Protein AF-A0A4Q5J5L4-F1 (afdb_monomer)

pLDDT: mean 78.09, std 15.71, range [39.41, 92.75]

Foldseek 3Di:
DKWKWFAFPVGDIDIWAAPPPCPVVVVVQCVVCQDFDWDWGFTQDPVPSDTDIDIDGCVGTPDMDMDDPVPPDDDDDDDDDDD

Nearest PDB structures (foldseek):
  1y96-assembly2_D  TM=6.545E-01  e=3.329E-01  Homo sapiens
  7zs2-assembly1_A  TM=6.211E-01  e=4.237E-01  Candidatus Kuenenia
  9bks-assembly1_A  TM=2.746E-01  e=4.780E-01  Homo sapiens
  9bxa-assembly1_G  TM=3.961E-01  e=5.664E+00  Bacillus sp. (in: firmicutes)

Sequence (83 aa):
MSYLLLYGVGGWSQRWQIPEGQDDLVHTEIARLGQEGIGRLSVIDSQTDAVATLVIAWQSVAAAVVIDSAGAGVGDSATGQYA

Solvent-accessible surface area (backbone atoms only — not comparable to full-atom values): 5193 Å² total; per-residue (Å²): 99,36,32,42,36,42,32,30,72,86,76,49,74,49,78,35,35,44,49,90,92,43,5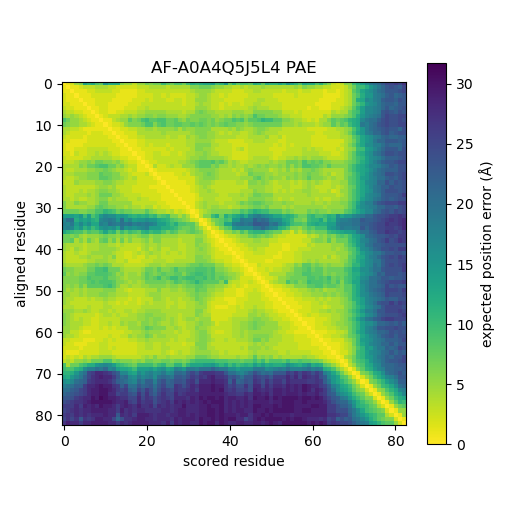9,69,56,52,53,48,49,56,67,68,40,77,75,70,50,75,47,80,42,72,25,32,39,90,89,72,78,38,85,40,78,49,75,42,57,40,83,52,45,67,46,76,47,78,47,60,62,78,60,89,73,74,88,80,89,78,93,76,87,80,131

Mean predicted aligned error: 9.64 Å

Organism: NCBI:txid715784

Structure (mmCIF, N/CA/C/O backbone):
data_AF-A0A4Q5J5L4-F1
#
_entry.id   AF-A0A4Q5J5L4-F1
#
loop_
_atom_site.group_PDB
_atom_site.id
_atom_site.type_symbol
_atom_site.label_atom_id
_atom_site.label_alt_id
_atom_site.label_comp_id
_atom_site.label_asym_id
_atom_site.label_entity_id
_atom_site.label_seq_id
_atom_site.pdbx_PDB_ins_code
_atom_site.Cartn_x
_atom_site.Cartn_y
_atom_site.Cartn_z
_atom_site.occupancy
_atom_site.B_iso_or_equiv
_atom_site.auth_seq_id
_atom_site.au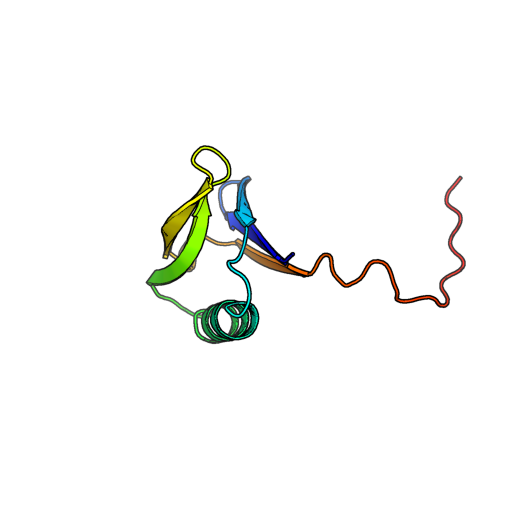th_comp_id
_atom_site.auth_asym_id
_atom_site.auth_atom_id
_atom_site.pdbx_PDB_model_num
ATOM 1 N N . MET A 1 1 ? -2.642 -1.956 14.892 1.00 80.19 1 MET A N 1
ATOM 2 C CA . MET A 1 1 ? -2.806 -0.951 13.811 1.00 80.19 1 MET A CA 1
ATOM 3 C C . MET A 1 1 ? -1.745 -1.206 12.757 1.00 80.19 1 MET A C 1
ATOM 5 O O . MET A 1 1 ? -0.576 -1.292 13.108 1.00 80.19 1 MET A O 1
ATOM 9 N N . SER A 1 2 ? -2.091 -1.287 11.485 1.00 86.81 2 SER A N 1
ATOM 10 C CA . SER A 1 2 ? -1.091 -1.620 10.468 1.00 86.81 2 SER A CA 1
ATOM 11 C C . SER A 1 2 ? -0.801 -0.442 9.558 1.00 86.81 2 SER A C 1
ATOM 13 O O . SER A 1 2 ? -1.652 0.422 9.335 1.00 86.81 2 SER A O 1
ATOM 15 N N . TYR A 1 3 ? 0.423 -0.389 9.049 1.00 89.75 3 TYR A N 1
ATOM 16 C CA . TYR A 1 3 ? 0.888 0.664 8.160 1.00 89.75 3 TYR A CA 1
ATOM 17 C C . TYR A 1 3 ? 1.504 0.070 6.904 1.00 89.75 3 TYR A C 1
ATOM 19 O O . TYR A 1 3 ? 2.326 -0.837 6.978 1.00 89.75 3 TYR A O 1
ATOM 27 N N . LEU A 1 4 ? 1.151 0.644 5.760 1.00 89.69 4 LEU A N 1
ATOM 28 C CA . LEU A 1 4 ? 1.800 0.415 4.482 1.00 89.69 4 LEU A CA 1
ATOM 29 C C . LEU A 1 4 ? 2.831 1.519 4.239 1.00 89.69 4 LEU A C 1
ATOM 31 O O . LEU A 1 4 ? 2.496 2.704 4.188 1.00 89.69 4 LEU A O 1
ATOM 35 N N . LEU A 1 5 ? 4.083 1.121 4.060 1.00 90.94 5 LEU A N 1
ATOM 36 C CA . LEU A 1 5 ? 5.181 1.973 3.629 1.00 90.94 5 LEU A CA 1
ATOM 37 C C . LEU A 1 5 ? 5.513 1.658 2.177 1.00 90.94 5 LEU A C 1
ATOM 39 O O . LEU A 1 5 ? 5.781 0.509 1.826 1.00 90.94 5 LEU A O 1
ATOM 43 N N . LEU A 1 6 ? 5.513 2.690 1.343 1.00 90.50 6 LEU A N 1
ATOM 44 C CA . LEU A 1 6 ? 5.886 2.609 -0.063 1.00 90.50 6 LEU A CA 1
ATOM 45 C C . LEU A 1 6 ? 7.141 3.436 -0.295 1.00 90.50 6 LEU A C 1
ATOM 47 O O . LEU A 1 6 ? 7.197 4.603 0.095 1.00 90.50 6 LEU A O 1
ATOM 51 N N . TYR A 1 7 ? 8.116 2.836 -0.962 1.00 90.69 7 TYR A N 1
ATOM 52 C CA . TYR A 1 7 ? 9.356 3.476 -1.374 1.00 90.69 7 TYR A CA 1
ATOM 53 C C . TYR A 1 7 ? 9.423 3.487 -2.889 1.00 90.69 7 TYR A C 1
ATOM 55 O O . TYR A 1 7 ? 9.295 2.448 -3.534 1.00 90.69 7 TYR A O 1
ATOM 63 N N . GLY A 1 8 ? 9.620 4.666 -3.458 1.00 91.25 8 GLY A N 1
ATOM 64 C CA . GLY A 1 8 ? 9.669 4.871 -4.892 1.00 91.25 8 GLY A CA 1
ATOM 65 C C . GLY A 1 8 ? 11.0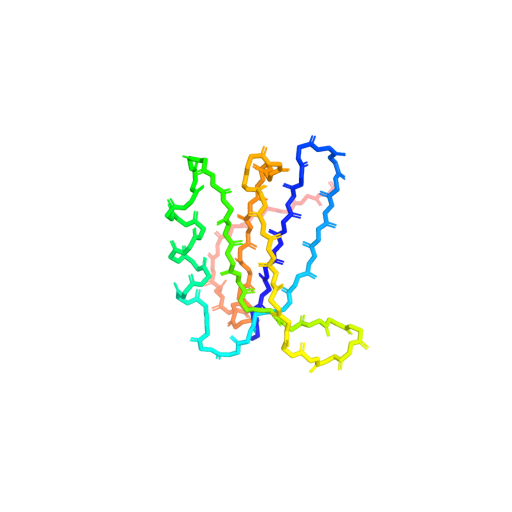60 4.749 -5.488 1.00 91.25 8 GLY A C 1
ATOM 66 O O . GLY A 1 8 ? 12.051 5.110 -4.857 1.00 91.25 8 GLY A O 1
ATOM 67 N N . VAL A 1 9 ? 11.123 4.376 -6.766 1.00 86.44 9 VAL A N 1
ATOM 6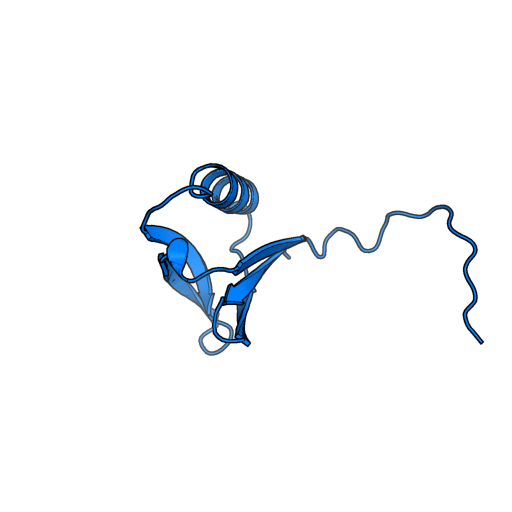8 C CA . VAL A 1 9 ? 12.374 4.362 -7.554 1.00 86.44 9 VAL A CA 1
ATOM 69 C C . VAL A 1 9 ? 13.004 5.766 -7.653 1.00 86.44 9 VAL A C 1
ATOM 71 O O . VAL A 1 9 ? 14.214 5.902 -7.789 1.00 86.44 9 VAL A O 1
ATOM 74 N N . GLY A 1 10 ? 12.196 6.825 -7.518 1.00 87.00 10 GLY A N 1
ATOM 75 C CA . GLY A 1 10 ? 12.633 8.228 -7.513 1.00 87.00 10 GLY A CA 1
ATOM 76 C C . GLY A 1 10 ? 12.992 8.807 -6.137 1.00 87.00 10 GLY A C 1
ATOM 77 O O . GLY A 1 10 ? 13.046 10.026 -6.006 1.00 87.00 10 GLY A O 1
ATOM 78 N N . GLY A 1 11 ? 13.170 7.976 -5.104 1.00 89.06 11 GLY A N 1
ATOM 79 C CA . GLY A 1 11 ? 13.559 8.432 -3.761 1.00 89.06 11 GLY A CA 1
ATOM 80 C C . GLY A 1 11 ? 12.427 9.040 -2.925 1.00 89.06 11 GLY A C 1
ATOM 81 O O . GLY A 1 11 ? 12.690 9.634 -1.882 1.00 89.06 11 GLY A O 1
ATOM 82 N N . TRP A 1 12 ? 11.172 8.894 -3.355 1.00 91.75 12 TRP A N 1
ATOM 83 C CA . TRP A 1 12 ? 10.014 9.272 -2.546 1.00 91.75 12 TRP A CA 1
ATOM 84 C C . TRP A 1 12 ? 9.647 8.158 -1.562 1.00 91.75 12 TRP A C 1
ATOM 86 O O . TRP A 1 12 ? 9.878 6.976 -1.824 1.00 91.75 12 TRP A O 1
ATOM 96 N N . SER A 1 13 ? 9.037 8.532 -0.440 1.00 92.75 13 SER A N 1
ATOM 97 C CA . SER A 1 13 ? 8.438 7.595 0.505 1.00 92.75 13 SER A CA 1
ATOM 98 C C . SER A 1 13 ? 7.039 8.057 0.899 1.00 92.75 13 SER A C 1
ATOM 100 O O . SER A 1 13 ? 6.766 9.255 0.991 1.00 92.75 13 SER A O 1
ATOM 102 N N . GLN A 1 14 ? 6.132 7.106 1.096 1.00 90.25 14 GLN A N 1
ATOM 103 C CA . GLN A 1 14 ? 4.794 7.367 1.614 1.00 90.25 14 GLN A CA 1
ATOM 104 C C . GLN A 1 14 ? 4.436 6.363 2.698 1.00 90.25 14 GLN A C 1
ATOM 106 O O . GLN A 1 14 ? 4.818 5.195 2.630 1.00 90.25 14 GLN A O 1
ATOM 111 N N . ARG A 1 15 ? 3.681 6.834 3.689 1.00 91.12 15 ARG A N 1
ATOM 112 C CA . ARG A 1 15 ? 3.143 6.026 4.777 1.00 91.12 15 ARG A CA 1
ATOM 113 C C . ARG A 1 15 ? 1.633 6.172 4.784 1.00 91.12 15 ARG A C 1
ATOM 115 O O . ARG A 1 15 ? 1.123 7.282 4.891 1.00 91.12 15 ARG A O 1
ATOM 122 N N . TRP A 1 16 ? 0.955 5.040 4.746 1.00 91.25 16 TRP A N 1
ATOM 123 C CA . TRP A 1 16 ? -0.494 4.946 4.771 1.00 91.25 16 TRP A CA 1
ATOM 124 C C . TRP A 1 16 ? -0.919 4.024 5.897 1.00 91.25 16 TRP A C 1
ATOM 126 O O . TRP A 1 16 ? -0.260 3.019 6.160 1.00 91.25 16 TRP A O 1
ATOM 136 N N . GLN A 1 17 ? -1.999 4.363 6.586 1.00 91.00 17 GLN A N 1
ATOM 137 C CA . GLN A 1 17 ? -2.574 3.462 7.573 1.00 91.00 17 GLN A CA 1
ATOM 138 C C . GLN A 1 17 ? -3.516 2.485 6.870 1.00 91.00 17 GLN A C 1
ATOM 140 O O . GLN A 1 17 ? -4.231 2.858 5.942 1.00 91.00 17 GLN A O 1
ATOM 145 N N . ILE A 1 18 ? -3.487 1.226 7.286 1.00 89.25 18 ILE A N 1
ATOM 146 C CA . ILE A 1 18 ? -4.340 0.176 6.734 1.00 89.25 18 ILE A CA 1
ATOM 147 C C . ILE A 1 18 ? -5.606 0.100 7.603 1.00 89.25 18 ILE A C 1
ATOM 149 O O . ILE A 1 18 ? -5.485 0.087 8.834 1.00 89.25 18 ILE A O 1
ATOM 153 N N . PRO A 1 19 ? -6.813 0.088 7.005 1.00 88.31 19 PRO A N 1
ATOM 154 C CA . PRO A 1 19 ? -8.046 -0.146 7.744 1.00 88.31 19 PRO A CA 1
ATOM 155 C C . PRO A 1 19 ? -8.014 -1.514 8.430 1.00 88.31 19 PRO A C 1
ATOM 157 O O . PRO A 1 19 ? -7.510 -2.480 7.859 1.00 88.31 19 PRO A O 1
ATOM 160 N N . GLU A 1 20 ? -8.584 -1.614 9.629 1.00 85.50 20 GLU A N 1
ATOM 161 C CA . GLU A 1 20 ? -8.639 -2.890 10.347 1.00 85.50 20 GLU A CA 1
ATOM 162 C C . GLU A 1 20 ? -9.318 -3.984 9.508 1.00 85.50 20 GLU A C 1
ATOM 164 O O . GLU A 1 20 ? -10.358 -3.756 8.884 1.00 85.50 20 GLU A O 1
ATOM 169 N N . GLY A 1 21 ? -8.717 -5.178 9.485 1.00 82.88 21 GLY A N 1
ATOM 170 C CA . GLY A 1 21 ? -9.238 -6.333 8.749 1.00 82.88 21 GLY A CA 1
ATOM 171 C C . GLY A 1 21 ? -8.939 -6.324 7.247 1.00 82.88 21 GLY A C 1
ATOM 172 O O . GLY A 1 21 ? -9.402 -7.217 6.539 1.00 82.88 21 GLY A O 1
ATOM 173 N N . GLN A 1 22 ? -8.173 -5.348 6.745 1.00 83.81 22 GLN A N 1
ATOM 174 C CA . GLN A 1 22 ? -7.716 -5.302 5.348 1.00 83.81 22 GLN A CA 1
ATOM 175 C C . GLN A 1 22 ? -6.241 -5.677 5.165 1.00 83.81 22 GLN A C 1
ATOM 177 O O . GLN A 1 22 ? -5.727 -5.622 4.048 1.00 83.81 22 GLN A O 1
ATOM 182 N N . ASP 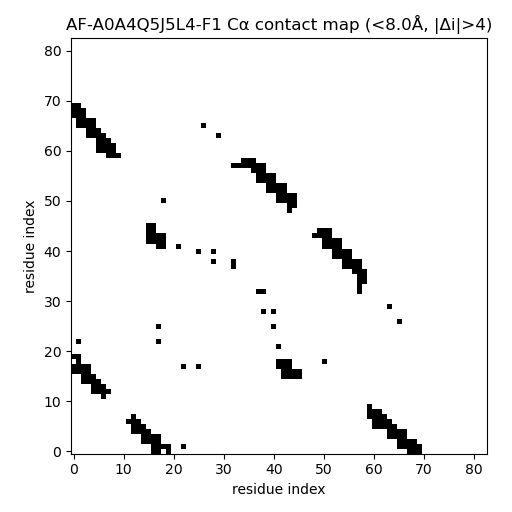A 1 23 ? -5.567 -6.105 6.227 1.00 82.19 23 ASP A N 1
ATOM 183 C CA . ASP A 1 23 ? -4.168 -6.531 6.213 1.00 82.19 23 ASP A CA 1
ATOM 184 C C . ASP A 1 23 ? -3.915 -7.630 5.174 1.00 82.19 23 ASP A C 1
ATOM 186 O O . ASP A 1 23 ? -3.092 -7.457 4.274 1.00 82.19 23 ASP A O 1
ATOM 190 N N . ASP A 1 24 ? -4.695 -8.712 5.219 1.00 81.62 24 ASP A N 1
ATOM 191 C CA . ASP A 1 24 ? -4.565 -9.844 4.293 1.00 81.62 24 ASP A CA 1
ATOM 192 C C . ASP A 1 24 ? -4.773 -9.433 2.830 1.00 81.62 24 ASP A C 1
ATOM 194 O O . ASP A 1 24 ? -4.109 -9.953 1.928 1.00 81.62 24 ASP A O 1
ATOM 198 N N . LEU A 1 25 ? -5.664 -8.469 2.578 1.00 82.88 25 LEU A N 1
ATOM 199 C CA . LEU A 1 25 ? -5.919 -7.943 1.237 1.00 82.88 25 LEU A CA 1
ATOM 200 C C . LEU A 1 25 ? -4.739 -7.114 0.734 1.00 82.88 25 LEU A C 1
ATOM 202 O O . LEU A 1 25 ? -4.308 -7.302 -0.403 1.00 82.88 25 LEU A O 1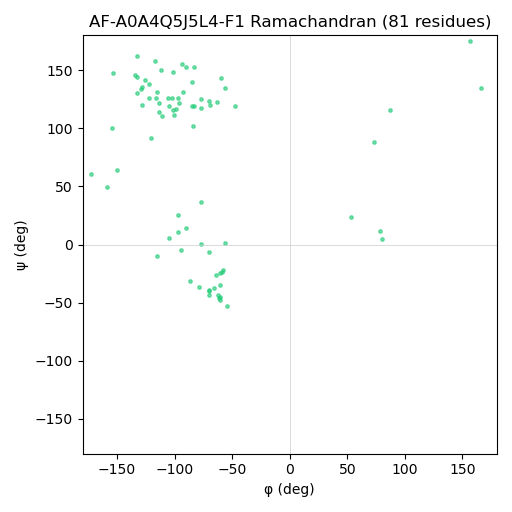
ATOM 206 N N . VAL A 1 26 ? -4.171 -6.252 1.581 1.00 84.56 26 VAL A N 1
ATOM 207 C CA . VAL A 1 26 ? -2.964 -5.481 1.253 1.00 84.56 26 VAL A CA 1
ATOM 208 C C . VAL A 1 26 ? -1.788 -6.420 0.981 1.00 84.56 26 VAL A C 1
ATOM 210 O O . VAL A 1 26 ? -1.103 -6.263 -0.029 1.00 84.56 26 VAL A O 1
ATOM 213 N N . HIS A 1 27 ? -1.583 -7.432 1.826 1.00 82.38 27 HIS A N 1
ATOM 214 C CA . HIS A 1 27 ? -0.542 -8.444 1.641 1.00 82.38 27 HIS A CA 1
ATOM 215 C C . HIS A 1 27 ? -0.718 -9.229 0.337 1.00 82.38 27 HIS A C 1
ATOM 217 O O . HIS A 1 27 ? 0.244 -9.403 -0.415 1.00 82.38 27 HIS A O 1
ATOM 223 N N . THR A 1 28 ? -1.945 -9.663 0.042 1.00 82.56 28 THR A N 1
ATOM 224 C CA . THR A 1 28 ? -2.272 -10.386 -1.194 1.00 82.56 28 THR A CA 1
ATOM 225 C C . THR A 1 28 ? -2.009 -9.526 -2.422 1.00 82.56 28 THR A C 1
ATOM 227 O O . THR A 1 28 ? -1.427 -10.001 -3.392 1.00 82.56 28 THR A O 1
ATOM 230 N N . GLU A 1 29 ? -2.400 -8.255 -2.389 1.00 80.69 29 GLU A N 1
ATOM 231 C CA . GLU A 1 29 ? -2.253 -7.347 -3.523 1.00 80.69 29 GLU A CA 1
ATOM 232 C C . GLU A 1 29 ? -0.781 -6.979 -3.777 1.00 80.69 29 GLU A C 1
ATOM 234 O O . GLU A 1 29 ? -0.345 -6.970 -4.929 1.00 80.69 29 GLU A O 1
ATOM 239 N N . ILE A 1 30 ? 0.019 -6.773 -2.720 1.00 81.00 30 ILE A N 1
ATOM 240 C CA . ILE A 1 30 ? 1.479 -6.592 -2.828 1.00 81.00 30 ILE A CA 1
ATOM 241 C C . ILE A 1 30 ? 2.131 -7.836 -3.443 1.00 81.00 30 ILE A C 1
ATOM 243 O O . ILE A 1 30 ? 2.934 -7.719 -4.367 1.00 81.00 30 ILE A O 1
ATOM 247 N N . ALA A 1 31 ? 1.778 -9.030 -2.956 1.00 78.31 31 ALA A N 1
ATOM 248 C CA . ALA A 1 31 ? 2.331 -10.284 -3.464 1.00 78.31 31 ALA A CA 1
ATOM 249 C C . ALA A 1 31 ? 1.919 -10.550 -4.921 1.00 78.31 31 ALA A C 1
ATOM 251 O O . ALA A 1 31 ? 2.717 -11.041 -5.718 1.00 78.31 31 ALA A O 1
ATOM 252 N N . ARG A 1 32 ? 0.681 -10.200 -5.280 1.00 73.56 32 ARG A N 1
ATOM 253 C CA . ARG A 1 32 ? 0.121 -10.381 -6.621 1.00 73.56 32 ARG A CA 1
ATOM 254 C C . ARG A 1 32 ? 0.753 -9.453 -7.653 1.00 73.56 32 ARG A C 1
ATOM 256 O O . ARG A 1 32 ? 0.955 -9.872 -8.788 1.00 73.56 32 ARG A O 1
ATOM 263 N N . LEU A 1 33 ? 1.012 -8.197 -7.295 1.00 68.06 33 LEU A N 1
ATOM 264 C CA . LEU A 1 33 ? 1.380 -7.146 -8.251 1.00 68.06 33 LEU A CA 1
ATOM 265 C C . LEU A 1 33 ? 2.882 -6.900 -8.372 1.00 68.06 33 LEU A C 1
ATOM 267 O O . LEU A 1 33 ? 3.291 -5.959 -9.051 1.00 68.06 33 LEU A O 1
ATOM 271 N N . GLY A 1 34 ? 3.708 -7.776 -7.796 1.00 58.12 34 GLY A N 1
ATOM 272 C CA . GLY A 1 34 ? 5.168 -7.708 -7.874 1.00 58.12 34 GLY A CA 1
ATOM 273 C C . GLY A 1 34 ? 5.775 -7.697 -9.288 1.00 58.12 34 GLY A C 1
ATOM 274 O O . GLY A 1 34 ? 6.998 -7.695 -9.390 1.00 58.12 34 GLY A O 1
ATOM 275 N N . GLN A 1 35 ? 4.980 -7.714 -10.369 1.00 60.50 35 GLN A N 1
ATOM 276 C CA . GLN A 1 35 ? 5.449 -7.818 -11.756 1.00 60.50 35 GLN A CA 1
ATOM 277 C C . GLN A 1 35 ? 4.526 -7.117 -12.776 1.00 60.50 35 GLN A C 1
ATOM 279 O O . GLN A 1 35 ? 4.011 -7.759 -13.674 1.00 60.50 35 GLN A O 1
ATOM 284 N N . GLU A 1 36 ? 4.385 -5.791 -12.694 1.00 62.75 36 GLU A N 1
ATOM 285 C CA . GLU A 1 36 ? 3.678 -4.926 -13.670 1.00 62.75 36 GLU A CA 1
ATOM 286 C C . GLU A 1 36 ? 2.161 -4.777 -13.436 1.00 62.75 36 GLU A C 1
ATOM 288 O O . GLU A 1 36 ? 1.368 -5.710 -13.539 1.00 62.75 36 GLU A O 1
ATOM 293 N N . GLY A 1 37 ? 1.732 -3.546 -13.133 1.00 76.75 37 GLY A N 1
ATOM 294 C CA . GLY A 1 37 ? 0.315 -3.210 -13.014 1.00 76.75 37 GLY A CA 1
ATOM 295 C C . GLY A 1 37 ? 0.018 -1.990 -12.147 1.00 76.75 37 GLY A C 1
ATOM 296 O O . GLY A 1 37 ? 0.900 -1.399 -11.517 1.00 76.75 37 GLY A O 1
ATOM 297 N N . ILE A 1 38 ? -1.265 -1.629 -12.118 1.00 84.62 38 ILE A N 1
ATOM 298 C CA . ILE A 1 38 ? -1.825 -0.633 -11.203 1.00 84.62 38 ILE A CA 1
ATOM 299 C C . ILE A 1 38 ? -2.608 -1.380 -10.119 1.00 84.62 38 ILE A C 1
ATOM 301 O O . ILE A 1 38 ? -3.576 -2.067 -10.439 1.00 84.62 38 ILE A O 1
ATOM 305 N N . GLY A 1 39 ? -2.209 -1.236 -8.856 1.00 84.62 39 GLY A N 1
ATOM 306 C CA . GLY A 1 39 ? -2.946 -1.757 -7.701 1.00 84.62 39 GLY A CA 1
ATOM 307 C C . GLY A 1 39 ? -3.884 -0.726 -7.102 1.00 84.62 39 GLY A C 1
ATOM 308 O O . GLY A 1 39 ? -3.670 0.482 -7.243 1.00 84.62 39 GLY A O 1
ATOM 309 N N . ARG A 1 40 ? -4.924 -1.203 -6.419 1.00 88.00 40 ARG A N 1
ATOM 310 C CA . ARG A 1 40 ? -5.854 -0.352 -5.669 1.00 88.00 40 ARG A CA 1
ATOM 311 C C . ARG A 1 40 ? -5.977 -0.880 -4.253 1.00 88.00 40 ARG A C 1
ATOM 313 O O . ARG A 1 40 ? -6.412 -2.007 -4.059 1.00 88.00 40 ARG A O 1
ATOM 320 N N . LEU A 1 41 ? -5.625 -0.051 -3.280 1.00 88.50 41 LEU A N 1
ATOM 321 C CA . LEU A 1 41 ? -5.668 -0.405 -1.866 1.00 88.50 41 LEU A CA 1
ATOM 322 C C . LEU A 1 41 ? -6.557 0.566 -1.104 1.00 88.50 41 LEU A C 1
ATOM 324 O O . LEU A 1 41 ? -6.494 1.775 -1.319 1.00 88.50 41 LEU A O 1
ATOM 328 N N . SER A 1 42 ? -7.368 0.044 -0.191 1.00 88.69 42 SER A N 1
ATOM 329 C CA . SER A 1 42 ? -8.040 0.878 0.798 1.00 88.69 42 SER A CA 1
ATOM 330 C C . SER A 1 42 ? -7.044 1.264 1.885 1.00 88.69 42 SER A C 1
ATOM 332 O O . SER A 1 42 ? -6.415 0.401 2.493 1.00 88.69 42 SER A O 1
ATOM 334 N N . VAL A 1 43 ? -6.908 2.560 2.128 1.00 89.94 43 VAL A N 1
ATOM 335 C CA . VAL A 1 43 ? -6.032 3.133 3.153 1.00 89.94 43 VAL A CA 1
ATOM 336 C C . VAL A 1 43 ? -6.797 4.175 3.959 1.00 89.94 43 VAL A C 1
ATOM 338 O O . VAL A 1 43 ? -7.827 4.668 3.511 1.00 89.94 43 VAL A O 1
ATOM 341 N N . ILE A 1 44 ? -6.298 4.527 5.135 1.00 89.50 44 ILE A N 1
ATOM 342 C CA . ILE A 1 44 ? -6.759 5.686 5.896 1.00 89.50 44 ILE A CA 1
ATOM 343 C C . ILE A 1 44 ? -5.800 6.841 5.607 1.00 89.50 44 ILE A C 1
ATOM 345 O O . ILE A 1 44 ? -4.577 6.704 5.740 1.00 89.50 44 ILE A O 1
ATOM 349 N N . ASP A 1 45 ? -6.357 7.969 5.178 1.00 84.62 45 ASP A N 1
ATOM 350 C CA . ASP A 1 45 ? -5.611 9.208 5.003 1.00 84.62 45 ASP A CA 1
ATOM 351 C C . ASP A 1 45 ? -5.360 9.862 6.366 1.00 84.62 45 ASP A C 1
ATOM 353 O O . ASP A 1 45 ? -6.281 10.280 7.062 1.00 84.62 45 ASP A O 1
ATOM 357 N N . SER A 1 46 ? -4.082 9.995 6.719 1.00 79.31 46 SER A N 1
ATOM 358 C CA . SER A 1 46 ? -3.632 10.610 7.972 1.00 79.31 46 SER A CA 1
ATOM 359 C C . SER A 1 46 ? -4.098 12.055 8.204 1.00 79.31 46 SER A C 1
ATOM 361 O O . SER A 1 46 ? -4.085 12.509 9.343 1.00 79.31 46 SER A O 1
ATOM 363 N N . GLN A 1 47 ? -4.458 12.799 7.154 1.00 82.88 47 GLN A N 1
ATOM 364 C CA . GLN A 1 47 ? -4.885 14.198 7.273 1.00 82.88 47 GLN A CA 1
ATOM 365 C C . GLN A 1 47 ? -6.380 14.332 7.556 1.00 82.88 47 GLN A C 1
ATOM 367 O O . GLN A 1 47 ? -6.807 15.290 8.196 1.00 82.88 47 GLN A O 1
ATOM 372 N N . THR A 1 48 ? -7.174 13.396 7.041 1.00 85.06 48 THR A N 1
ATOM 373 C CA . THR A 1 48 ? -8.638 13.485 7.045 1.00 85.06 48 THR A CA 1
ATOM 374 C C . THR A 1 48 ? -9.303 12.405 7.891 1.00 85.06 48 THR A C 1
ATOM 376 O O . THR A 1 48 ? -10.507 12.488 8.117 1.00 85.06 48 THR A O 1
ATOM 379 N N . ASP A 1 49 ? -8.536 11.412 8.353 1.00 83.94 49 ASP A N 1
ATOM 380 C CA . ASP A 1 49 ? -9.011 10.205 9.044 1.00 83.94 49 ASP A CA 1
ATOM 381 C C . ASP A 1 49 ? -10.104 9.455 8.257 1.00 83.94 49 ASP A C 1
ATOM 383 O O . ASP A 1 49 ? -10.930 8.720 8.796 1.00 83.94 49 ASP A O 1
ATOM 387 N N . ALA A 1 50 ? -10.127 9.660 6.937 1.00 87.00 50 ALA A N 1
ATOM 388 C CA . ALA A 1 50 ? -11.103 9.079 6.036 1.00 87.00 50 ALA A CA 1
ATOM 389 C C . ALA A 1 50 ? -10.508 7.886 5.287 1.00 87.00 50 ALA A C 1
ATOM 391 O O . ALA A 1 50 ? -9.320 7.854 4.948 1.00 87.00 50 ALA A O 1
ATOM 392 N N . VAL A 1 51 ? -11.367 6.917 4.970 1.00 87.50 51 VAL A N 1
ATOM 393 C CA . VAL A 1 51 ? -11.002 5.818 4.075 1.00 87.50 51 VAL A CA 1
ATOM 394 C C . VAL A 1 51 ? -10.844 6.369 2.659 1.00 87.50 51 VAL A C 1
ATOM 396 O O . VAL A 1 51 ? -11.788 6.890 2.065 1.00 87.50 51 VAL A O 1
ATOM 399 N N . ALA A 1 52 ? -9.646 6.217 2.110 1.00 88.38 52 ALA A N 1
ATOM 400 C CA . ALA A 1 52 ? -9.273 6.600 0.762 1.00 88.38 52 ALA A CA 1
ATOM 401 C C . ALA A 1 52 ? -8.865 5.370 -0.060 1.00 88.38 52 ALA A C 1
ATOM 403 O O . ALA A 1 52 ? -8.483 4.324 0.467 1.00 88.38 52 ALA A O 1
ATOM 404 N N . THR A 1 53 ? -8.942 5.498 -1.385 1.00 89.25 53 THR A N 1
ATOM 405 C CA . THR A 1 53 ? -8.407 4.489 -2.308 1.00 89.25 53 THR A CA 1
ATOM 406 C C . THR A 1 53 ? -7.059 4.957 -2.829 1.00 89.25 53 THR A C 1
ATOM 408 O O . THR A 1 53 ? -6.981 5.911 -3.603 1.00 89.25 53 THR A O 1
ATOM 411 N N . LEU A 1 54 ? -6.000 4.266 -2.427 1.00 87.69 54 LEU A N 1
ATOM 412 C CA . LEU A 1 54 ? -4.659 4.471 -2.938 1.00 87.69 54 LEU A CA 1
ATOM 413 C C . LEU A 1 54 ? -4.487 3.696 -4.245 1.00 87.69 54 LEU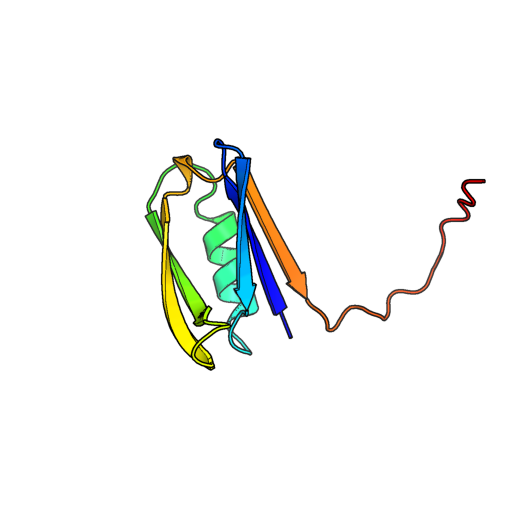 A C 1
ATOM 415 O O . LEU A 1 54 ? -4.606 2.472 -4.276 1.00 87.69 54 LEU A O 1
ATOM 419 N N . VAL A 1 55 ? -4.201 4.419 -5.324 1.00 87.50 55 VAL A N 1
ATOM 420 C CA . VAL A 1 55 ? -3.914 3.840 -6.640 1.00 87.50 55 VAL A CA 1
ATOM 421 C C . VAL A 1 55 ? -2.404 3.848 -6.849 1.00 87.50 55 VAL A C 1
ATOM 423 O O . VAL A 1 55 ? -1.791 4.913 -6.896 1.00 87.50 55 VAL A O 1
ATOM 426 N N . ILE A 1 56 ? -1.801 2.666 -6.960 1.00 85.94 56 ILE A N 1
ATOM 427 C CA . ILE A 1 56 ? -0.345 2.488 -6.983 1.00 85.94 56 ILE A CA 1
ATOM 428 C C . ILE A 1 56 ? 0.079 1.973 -8.351 1.00 85.94 56 ILE A C 1
ATOM 430 O O . ILE A 1 56 ? -0.343 0.898 -8.762 1.00 85.94 56 ILE A O 1
ATOM 434 N N . ALA A 1 57 ? 0.959 2.702 -9.036 1.00 87.50 57 ALA A N 1
ATOM 435 C CA . ALA A 1 57 ? 1.684 2.171 -10.185 1.00 87.50 57 ALA A CA 1
ATOM 436 C C . ALA A 1 57 ? 2.918 1.404 -9.686 1.00 87.50 57 ALA A C 1
ATOM 438 O O . ALA A 1 57 ? 3.920 2.020 -9.318 1.00 87.50 57 ALA A O 1
ATOM 439 N N . TRP A 1 58 ? 2.857 0.071 -9.661 1.00 85.31 58 TRP A N 1
ATOM 440 C CA . TRP A 1 58 ? 3.891 -0.762 -9.027 1.00 85.31 58 TRP A CA 1
ATOM 441 C C . TRP A 1 58 ? 5.259 -0.661 -9.696 1.00 85.31 58 TRP A C 1
ATOM 443 O O . TRP A 1 58 ? 6.273 -0.758 -9.021 1.00 85.31 58 TRP A O 1
ATOM 453 N N . GLN A 1 59 ? 5.300 -0.333 -10.989 1.00 85.69 59 GLN A N 1
ATOM 454 C CA . GLN A 1 59 ? 6.544 -0.028 -11.708 1.00 85.69 59 GLN A CA 1
ATOM 455 C C . GLN A 1 59 ? 7.335 1.155 -11.116 1.00 85.69 59 GLN A C 1
ATOM 457 O O . GLN A 1 59 ? 8.537 1.269 -11.336 1.00 85.69 59 GLN A O 1
ATOM 462 N N . SER A 1 60 ? 6.666 2.055 -10.389 1.00 86.75 60 SER A N 1
ATOM 463 C CA . SER A 1 60 ? 7.287 3.218 -9.745 1.00 86.75 60 SER A CA 1
ATOM 464 C C . SER A 1 60 ? 7.666 2.947 -8.287 1.00 86.75 60 SER A C 1
ATOM 466 O O . SER A 1 60 ? 8.268 3.816 -7.650 1.00 86.75 60 SER A O 1
ATOM 468 N N . VAL A 1 61 ? 7.315 1.771 -7.756 1.00 86.06 61 VAL A N 1
ATOM 469 C CA . VAL A 1 61 ? 7.578 1.337 -6.383 1.00 86.06 61 VAL A CA 1
ATOM 470 C C . VAL A 1 61 ? 8.815 0.444 -6.382 1.00 86.06 61 VAL A C 1
ATOM 472 O O . VAL A 1 61 ? 8.829 -0.623 -6.980 1.00 86.06 61 VAL A O 1
ATOM 475 N N . ALA A 1 62 ? 9.861 0.891 -5.696 1.00 86.44 62 ALA A N 1
ATOM 476 C CA . ALA A 1 62 ? 11.076 0.117 -5.472 1.00 86.44 62 ALA A CA 1
ATOM 477 C C . ALA A 1 62 ? 10.897 -0.924 -4.356 1.00 86.44 62 ALA A C 1
ATOM 479 O O . ALA A 1 62 ? 11.455 -2.014 -4.436 1.00 86.44 62 ALA A O 1
ATOM 480 N N . ALA A 1 63 ? 10.135 -0.588 -3.311 1.00 85.75 63 ALA A N 1
ATOM 481 C CA . ALA A 1 63 ? 9.835 -1.499 -2.211 1.00 85.75 63 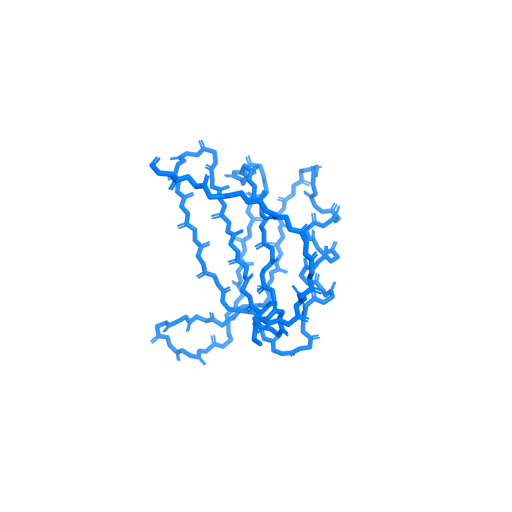ALA A CA 1
ATOM 482 C C . ALA A 1 63 ? 8.503 -1.145 -1.537 1.00 85.75 63 ALA A C 1
ATOM 484 O O . ALA A 1 63 ? 8.140 0.029 -1.433 1.00 85.75 63 ALA A O 1
ATOM 485 N N . ALA A 1 64 ? 7.805 -2.162 -1.035 1.00 87.75 64 ALA A N 1
ATOM 486 C CA . ALA A 1 64 ? 6.611 -2.019 -0.213 1.00 87.75 64 ALA A CA 1
ATOM 487 C C . ALA A 1 64 ? 6.764 -2.850 1.063 1.00 87.75 64 ALA A C 1
ATOM 489 O O . ALA A 1 64 ? 7.196 -4.001 1.008 1.00 87.75 64 ALA A O 1
ATOM 490 N N . VAL A 1 65 ? 6.429 -2.260 2.208 1.00 87.12 65 VAL A N 1
ATOM 491 C CA . VAL A 1 65 ? 6.562 -2.887 3.527 1.00 87.12 65 VAL A CA 1
ATOM 492 C C . VAL A 1 65 ? 5.268 -2.680 4.297 1.00 87.12 65 VAL A C 1
ATOM 494 O O . VAL A 1 65 ? 4.784 -1.556 4.400 1.00 87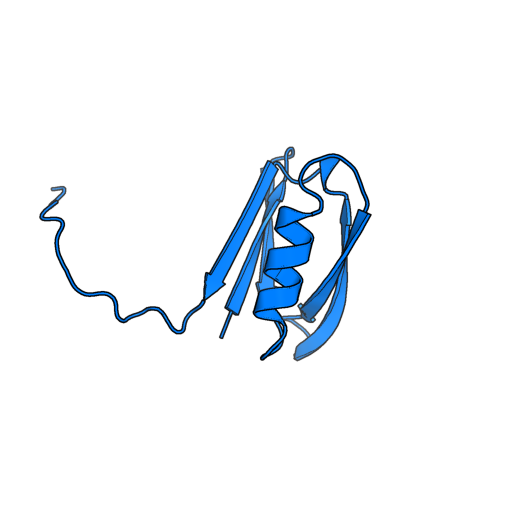.12 65 VAL A O 1
ATOM 497 N N . VAL A 1 66 ? 4.725 -3.754 4.861 1.00 86.94 66 VAL A N 1
ATOM 498 C CA . VAL A 1 66 ? 3.609 -3.681 5.809 1.00 86.94 66 VAL A CA 1
ATOM 499 C C . VAL A 1 66 ? 4.170 -3.859 7.215 1.00 86.94 66 VAL A C 1
ATOM 501 O O . VAL A 1 66 ? 4.896 -4.815 7.475 1.00 86.94 66 VAL A O 1
ATOM 504 N N . ILE A 1 67 ? 3.869 -2.920 8.111 1.00 86.25 67 ILE A N 1
ATOM 505 C CA . ILE A 1 67 ? 4.229 -2.983 9.529 1.00 86.25 67 ILE A CA 1
ATOM 506 C C . ILE A 1 67 ? 2.947 -3.109 10.334 1.00 86.25 67 ILE A C 1
ATOM 508 O O . ILE A 1 67 ? 2.170 -2.157 10.401 1.00 86.25 67 ILE A O 1
ATOM 512 N N . ASP A 1 68 ? 2.764 -4.248 10.990 1.00 81.62 68 ASP A N 1
ATOM 513 C CA . ASP A 1 68 ? 1.733 -4.403 12.008 1.00 81.62 68 ASP A CA 1
ATOM 514 C C . ASP A 1 68 ? 2.263 -3.898 13.360 1.00 81.62 68 ASP A C 1
ATOM 516 O O . ASP A 1 68 ? 3.257 -4.393 13.896 1.00 81.62 68 ASP A O 1
ATOM 520 N N . SER A 1 69 ? 1.611 -2.884 13.931 1.00 67.56 69 SER A N 1
ATOM 521 C CA . SER A 1 69 ? 1.951 -2.386 15.273 1.00 67.56 69 SER A CA 1
ATOM 522 C C . SER A 1 69 ? 1.435 -3.271 16.412 1.00 67.56 69 SER A C 1
ATOM 524 O O . SER A 1 69 ? 1.726 -2.977 17.569 1.00 67.56 69 SER A O 1
ATOM 526 N N . ALA A 1 70 ? 0.747 -4.383 16.123 1.00 58.88 70 ALA A N 1
ATOM 527 C CA . ALA A 1 70 ? 0.481 -5.436 17.105 1.00 58.88 70 ALA A CA 1
ATOM 528 C C . ALA A 1 70 ? 1.750 -6.231 17.503 1.00 58.88 70 ALA A C 1
ATOM 530 O O . ALA A 1 70 ? 1.714 -7.017 18.445 1.00 58.88 70 ALA A O 1
ATOM 531 N N . GLY A 1 71 ? 2.892 -5.994 16.842 1.00 48.31 71 GLY A N 1
ATOM 532 C CA . GLY A 1 71 ? 4.152 -6.722 17.028 1.00 48.31 71 GLY A CA 1
ATOM 533 C C . GLY A 1 71 ? 5.204 -6.102 17.959 1.00 48.31 71 GLY A C 1
ATOM 534 O O . GLY A 1 71 ? 6.379 -6.421 17.806 1.00 48.31 71 GLY A O 1
ATOM 535 N N . ALA A 1 72 ? 4.852 -5.269 18.947 1.00 45.22 72 ALA A N 1
ATOM 536 C CA . ALA A 1 72 ? 5.784 -4.889 20.031 1.00 45.22 72 ALA A CA 1
ATOM 537 C C . ALA A 1 72 ? 5.950 -6.012 21.088 1.00 45.22 72 ALA A C 1
ATOM 539 O O . ALA A 1 72 ? 6.032 -5.758 22.288 1.00 45.22 72 ALA A O 1
ATOM 540 N N . GLY A 1 73 ? 5.955 -7.267 20.635 1.00 44.38 73 GLY A N 1
ATOM 541 C CA . GLY A 1 73 ? 5.859 -8.462 21.466 1.00 44.38 73 GLY A CA 1
ATOM 542 C C . GLY A 1 73 ? 6.403 -9.706 20.770 1.00 44.38 73 GLY A C 1
ATOM 543 O O . GLY A 1 73 ? 5.738 -10.733 20.747 1.00 44.38 73 GLY A O 1
ATOM 544 N N . VAL A 1 74 ? 7.611 -9.625 20.210 1.00 47.66 74 VAL A N 1
ATOM 545 C CA . VAL A 1 74 ? 8.461 -10.808 20.015 1.00 47.66 74 VAL A CA 1
ATOM 546 C C . VAL A 1 74 ? 9.753 -10.557 20.781 1.00 47.66 74 VAL A C 1
ATOM 548 O O . VAL A 1 74 ? 10.691 -9.939 20.285 1.00 47.66 74 VAL A O 1
ATOM 551 N N . GLY A 1 75 ? 9.770 -10.995 22.039 1.00 43.09 75 GLY A N 1
ATOM 552 C CA . GLY A 1 75 ? 11.024 -11.322 22.696 1.00 43.09 75 GLY A CA 1
ATOM 553 C C . GLY A 1 75 ? 11.582 -12.591 22.058 1.00 43.09 75 GLY A C 1
ATOM 554 O O . GLY A 1 75 ? 10.876 -13.591 21.986 1.00 43.09 75 GLY A O 1
ATOM 555 N N . ASP A 1 76 ? 12.803 -12.533 21.535 1.00 44.09 76 ASP A N 1
ATOM 556 C CA . ASP A 1 76 ? 13.990 -13.143 22.150 1.00 44.09 76 ASP A CA 1
ATOM 557 C C . ASP A 1 76 ? 15.154 -13.187 21.131 1.00 44.09 76 ASP A C 1
ATOM 559 O O . ASP A 1 76 ? 14.992 -13.588 19.982 1.00 44.09 76 ASP A O 1
ATOM 563 N N . SER A 1 77 ? 16.337 -12.799 21.617 1.00 44.91 77 SER A N 1
ATOM 564 C CA . SER A 1 77 ? 17.675 -13.123 21.106 1.00 44.91 77 SER A CA 1
ATOM 565 C C . SER A 1 77 ? 18.195 -12.473 19.811 1.00 44.91 77 SER A C 1
ATOM 567 O O . SER A 1 77 ? 18.225 -13.082 18.747 1.00 44.91 77 SER A O 1
ATOM 569 N N . ALA A 1 78 ? 18.830 -11.304 19.962 1.00 39.41 78 ALA A N 1
ATOM 570 C CA . ALA A 1 78 ? 20.160 -11.065 19.383 1.00 39.41 78 ALA A CA 1
ATOM 571 C C . ALA A 1 78 ? 20.906 -9.980 20.175 1.00 39.41 78 ALA A C 1
ATOM 573 O O . ALA A 1 78 ? 20.685 -8.780 20.031 1.00 39.41 78 ALA A O 1
ATOM 574 N N . THR A 1 79 ? 21.805 -10.437 21.040 1.00 52.78 79 THR A N 1
ATOM 575 C CA . THR A 1 79 ? 22.904 -9.675 21.631 1.00 52.78 79 THR A CA 1
ATOM 576 C C . THR A 1 79 ? 23.640 -8.900 20.532 1.00 52.78 79 THR A C 1
ATOM 578 O O . THR A 1 79 ? 24.173 -9.502 19.606 1.00 52.78 79 THR A O 1
ATOM 581 N N . GLY A 1 80 ? 23.666 -7.570 20.609 1.00 43.56 80 GLY A N 1
ATOM 582 C CA . GLY A 1 80 ? 24.250 -6.742 19.552 1.00 43.56 80 GLY A CA 1
ATOM 583 C C . GLY A 1 80 ? 24.319 -5.274 19.937 1.00 43.56 80 GLY A C 1
ATOM 584 O O . GLY A 1 80 ? 23.678 -4.426 19.330 1.00 43.56 80 GLY A O 1
ATOM 585 N N . GLN A 1 81 ? 25.059 -5.007 21.005 1.00 48.75 81 GLN A N 1
ATOM 586 C CA . GLN A 1 81 ? 25.461 -3.681 21.448 1.00 48.75 81 GLN A CA 1
ATOM 587 C C . GLN A 1 81 ? 26.355 -3.042 20.378 1.00 48.75 81 GLN A C 1
ATOM 589 O O . GLN A 1 81 ? 27.400 -3.601 20.052 1.00 48.75 81 GLN A O 1
ATOM 594 N N . TYR A 1 82 ? 25.975 -1.876 19.858 1.00 45.28 82 TYR A N 1
ATOM 595 C CA . TYR A 1 82 ? 26.901 -1.018 19.122 1.00 45.28 82 TYR A CA 1
ATOM 596 C C . TYR A 1 82 ? 27.151 0.228 19.964 1.00 45.28 82 TYR A C 1
ATOM 598 O O . TYR A 1 82 ? 26.236 1.007 20.239 1.00 45.28 82 TYR A O 1
ATOM 606 N N . ALA A 1 83 ? 28.389 0.289 20.455 1.00 45.25 83 ALA A N 1
ATOM 607 C CA . ALA A 1 83 ? 29.054 1.471 20.980 1.00 45.25 83 ALA A CA 1
ATOM 608 C C . ALA A 1 83 ? 29.443 2.422 19.840 1.00 45.25 83 ALA A C 1
ATOM 610 O O . ALA A 1 83 ? 29.570 1.934 18.691 1.00 45.25 83 ALA A O 1
#

Secondary structure (DSSP, 8-state):
-EEEEEEETTS-EEEEEEPTT-HHHHHHHHHH-TTS-EEEEEEEETTTTEEEEEEEEGGGEEEEEEEEGGGS-----------

Radius of gyration: 14.9 Å; Cα contacts (8 Å, |Δi|>4): 129; chains: 1; bounding box: 40×27×36 Å